Protein AF-A0A8J7JWT0-F1 (afdb_monomer_lite)

Foldseek 3Di:
DCVCVVCLLVPQDDQVPDDPLACLSNLVSLVVCCVSPVPSSV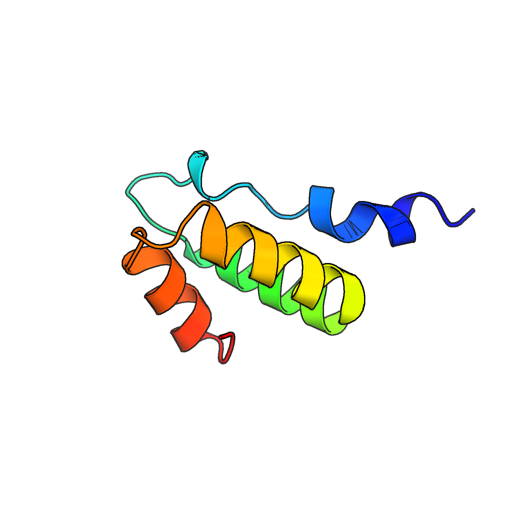VVVVVCCVPVVPSVSNVVSNVVVVHD

Sequence (68 aa):
MNYWKTHLQNFVPKPESASKSDYTVHAKWMVALKELSPQNYETLLAEWRDVHQRRSNLWKAMKQLGLG

Structure (mmCIF, N/CA/C/O backbone):
data_AF-A0A8J7JWT0-F1
#
_entry.id   AF-A0A8J7JWT0-F1
#
loop_
_atom_site.group_PDB
_atom_site.id
_atom_site.type_symbol
_atom_site.label_atom_id
_atom_site.label_alt_id
_atom_site.label_comp_id
_atom_site.label_asym_id
_atom_site.label_entity_id
_atom_site.label_seq_id
_atom_site.pdbx_PDB_ins_code
_atom_site.Cartn_x
_atom_site.Cartn_y
_atom_site.Cartn_z
_atom_site.occupancy
_atom_site.B_iso_or_equiv
_atom_site.auth_seq_id
_atom_site.auth_comp_id
_atom_site.auth_asym_id
_atom_site.auth_atom_id
_atom_site.pdbx_PDB_model_num
ATOM 1 N N . MET A 1 1 ? -1.236 2.290 27.946 1.00 54.53 1 MET A N 1
ATOM 2 C CA . MET A 1 1 ? -0.830 1.179 27.053 1.00 54.53 1 MET A CA 1
ATOM 3 C C . MET A 1 1 ? -1.472 1.330 25.658 1.00 54.53 1 MET A C 1
ATOM 5 O O . MET A 1 1 ? -2.251 0.483 25.258 1.00 54.53 1 MET A O 1
ATOM 9 N N . ASN A 1 2 ? -1.188 2.413 24.915 1.00 72.12 2 ASN A N 1
ATOM 10 C CA . ASN A 1 2 ? -1.723 2.643 23.549 1.00 72.12 2 ASN A CA 1
ATOM 11 C C . ASN A 1 2 ? -0.633 3.011 22.526 1.00 72.12 2 ASN A C 1
ATOM 13 O O . ASN A 1 2 ? -0.939 3.267 21.368 1.00 72.12 2 ASN A O 1
ATOM 17 N N . TYR A 1 3 ? 0.637 3.013 22.946 1.00 71.06 3 TYR A N 1
ATOM 18 C CA . TYR A 1 3 ? 1.757 3.486 22.135 1.00 71.06 3 TYR A CA 1
ATOM 19 C C . TYR A 1 3 ? 1.888 2.739 20.802 1.00 71.06 3 TYR A C 1
ATOM 21 O O . TYR A 1 3 ? 2.160 3.346 19.777 1.00 71.06 3 TYR A O 1
ATOM 29 N N . TRP A 1 4 ? 1.640 1.430 20.776 1.00 72.00 4 TRP A N 1
ATOM 30 C CA . TRP A 1 4 ? 1.723 0.663 19.534 1.00 72.00 4 TRP A CA 1
ATOM 31 C C . TRP A 1 4 ? 0.594 1.013 18.550 1.00 72.00 4 TRP A C 1
ATOM 33 O O . TRP A 1 4 ? 0.846 1.085 17.353 1.00 72.00 4 TRP A O 1
ATOM 43 N N . LYS A 1 5 ? -0.620 1.328 19.034 1.00 73.19 5 LYS A N 1
ATOM 44 C CA . LYS A 1 5 ? -1.766 1.697 18.179 1.00 73.19 5 LYS A CA 1
ATOM 45 C C . LYS A 1 5 ? -1.533 3.005 17.426 1.00 73.19 5 LYS A C 1
ATOM 47 O O . LYS A 1 5 ? -1.934 3.123 16.273 1.00 73.19 5 LYS A O 1
ATOM 52 N N . THR A 1 6 ? -0.854 3.964 18.054 1.00 78.38 6 THR A N 1
ATOM 53 C CA . THR A 1 6 ? -0.521 5.257 17.434 1.00 78.38 6 THR A CA 1
ATOM 54 C C . THR A 1 6 ? 0.661 5.182 16.467 1.00 78.38 6 THR A C 1
ATOM 56 O O . THR A 1 6 ? 0.897 6.137 15.744 1.00 78.38 6 THR A O 1
ATOM 59 N N . HIS A 1 7 ? 1.401 4.068 16.437 1.00 83.50 7 HIS A N 1
ATOM 60 C CA . HIS A 1 7 ? 2.597 3.906 15.601 1.00 83.50 7 HIS A CA 1
ATOM 61 C C . HIS A 1 7 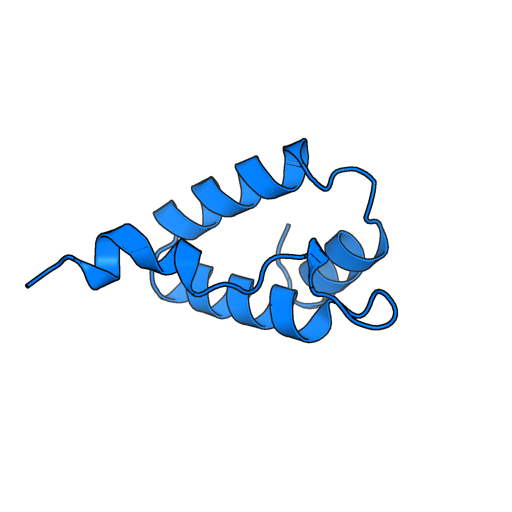? 2.512 2.689 14.663 1.00 83.50 7 HIS A C 1
ATOM 63 O O . HIS A 1 7 ? 3.532 2.256 14.135 1.00 83.50 7 HIS A O 1
ATOM 69 N N . LEU A 1 8 ? 1.313 2.136 14.429 1.00 87.06 8 LEU A N 1
ATOM 70 C CA . LEU A 1 8 ? 1.105 0.942 13.592 1.00 87.06 8 LEU A CA 1
ATOM 71 C C . LEU A 1 8 ? 1.677 1.099 12.172 1.00 87.06 8 LEU A C 1
ATOM 73 O O . LEU A 1 8 ? 2.257 0.157 11.640 1.00 87.06 8 LEU A O 1
ATOM 77 N N . GLN A 1 9 ? 1.587 2.295 11.586 1.00 87.94 9 GLN A N 1
ATOM 78 C CA . GLN A 1 9 ? 2.156 2.585 10.263 1.00 87.94 9 GLN A CA 1
ATOM 79 C C . GLN A 1 9 ? 3.679 2.396 10.192 1.00 87.94 9 GLN A C 1
ATOM 81 O O . GLN A 1 9 ? 4.198 2.029 9.144 1.00 87.94 9 GLN A O 1
ATOM 86 N N . ASN A 1 10 ? 4.398 2.551 11.310 1.00 89.81 10 ASN A N 1
ATOM 87 C CA . ASN A 1 10 ? 5.856 2.399 11.351 1.00 89.81 10 ASN A CA 1
ATOM 88 C C . ASN A 1 10 ? 6.310 0.934 11.249 1.00 89.81 10 ASN A C 1
ATOM 90 O O . ASN A 1 10 ? 7.494 0.676 11.048 1.00 89.81 10 ASN A O 1
ATOM 94 N N . PHE A 1 11 ? 5.385 -0.020 11.393 1.00 91.06 11 PHE A N 1
ATOM 95 C CA . PHE A 1 11 ? 5.655 -1.442 11.182 1.00 91.06 11 PHE A CA 1
ATOM 96 C C . PHE A 1 11 ? 5.515 -1.855 9.713 1.00 91.06 11 PHE A C 1
ATOM 98 O O . PHE A 1 11 ? 5.972 -2.935 9.344 1.00 91.06 11 PHE A O 1
ATOM 105 N N . VAL A 1 12 ? 4.912 -1.010 8.868 1.00 94.62 12 VAL A N 1
ATOM 106 C CA . VAL A 1 12 ? 4.838 -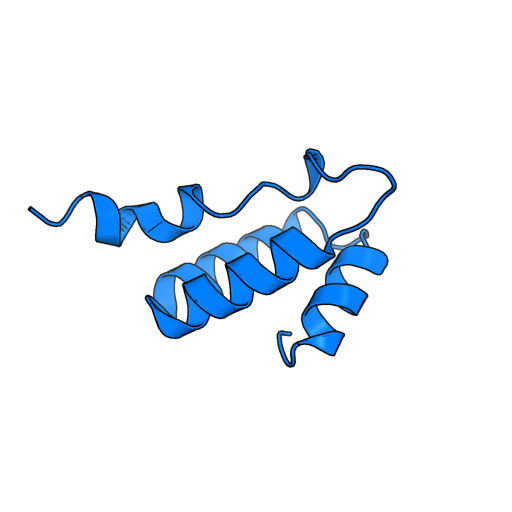1.265 7.430 1.00 94.62 12 VAL A CA 1
ATOM 107 C C . VAL A 1 12 ? 6.235 -1.073 6.831 1.00 94.62 12 VAL A C 1
ATOM 109 O O . VAL A 1 12 ? 6.831 -0.004 6.996 1.00 94.62 12 VAL A O 1
ATOM 112 N N . PRO A 1 13 ? 6.788 -2.078 6.124 1.00 95.00 13 PRO A N 1
ATOM 113 C CA . PRO A 1 13 ? 8.065 -1.931 5.444 1.00 95.00 13 PRO A CA 1
ATOM 114 C C . PRO A 1 13 ? 8.035 -0.750 4.476 1.00 95.00 13 PRO A C 1
ATOM 116 O O . PRO A 1 13 ? 7.065 -0.552 3.746 1.00 95.00 13 PRO A O 1
ATOM 119 N N . LYS A 1 14 ? 9.118 0.023 4.444 1.00 94.31 14 LYS A N 1
ATOM 120 C CA . LYS A 1 14 ? 9.241 1.168 3.542 1.00 94.31 14 LYS A CA 1
ATOM 121 C C . LYS A 1 14 ? 9.458 0.708 2.091 1.00 94.31 14 LYS A C 1
ATOM 123 O O . LYS A 1 14 ? 10.273 -0.192 1.878 1.00 94.31 14 LYS A O 1
ATOM 128 N N . PRO A 1 15 ? 8.783 1.272 1.073 1.00 94.56 15 PRO A N 1
ATOM 129 C CA . PRO A 1 15 ? 8.963 0.868 -0.329 1.00 94.56 15 PRO A CA 1
ATOM 130 C C . PRO A 1 15 ? 10.406 0.969 -0.852 1.00 94.56 15 PRO A C 1
ATOM 132 O O . PRO A 1 15 ? 10.774 0.282 -1.804 1.00 94.56 15 PRO A O 1
ATOM 135 N N . GLU A 1 16 ? 11.259 1.779 -0.233 1.00 93.69 16 GLU A N 1
ATOM 136 C CA . GLU A 1 16 ? 12.683 1.898 -0.556 1.00 93.69 16 GLU A CA 1
ATOM 137 C C . GLU A 1 16 ? 13.488 0.636 -0.236 1.00 93.69 16 GLU A C 1
ATOM 139 O O . GLU A 1 16 ? 14.518 0.416 -0.869 1.00 93.69 16 GLU A O 1
ATOM 144 N N . SER A 1 17 ? 13.026 -0.211 0.691 1.00 91.00 17 SER A N 1
ATOM 145 C CA . SER A 1 17 ? 13.695 -1.476 1.024 1.00 91.00 17 SER A CA 1
ATOM 146 C C . SER A 1 17 ? 13.301 -2.640 0.106 1.00 91.00 17 SER A C 1
ATOM 148 O O . SER A 1 17 ? 13.748 -3.770 0.312 1.00 91.00 17 SER A O 1
ATOM 150 N N . ALA A 1 18 ? 12.465 -2.393 -0.909 1.00 92.06 18 ALA A N 1
ATOM 151 C CA . ALA A 1 18 ? 11.987 -3.427 -1.817 1.00 92.06 18 ALA A CA 1
ATOM 152 C C . ALA A 1 18 ? 13.121 -4.007 -2.681 1.00 92.06 18 ALA A C 1
ATOM 154 O O . ALA A 1 18 ? 13.786 -3.301 -3.443 1.00 92.06 18 ALA A O 1
ATOM 155 N N . SER A 1 19 ? 13.291 -5.329 -2.625 1.00 90.50 19 SER A N 1
ATOM 156 C CA . SER A 1 19 ? 14.196 -6.057 -3.516 1.00 90.50 19 SER A CA 1
ATOM 157 C C . SER A 1 19 ? 13.545 -6.260 -4.882 1.00 90.50 19 SER A C 1
ATOM 159 O O . SER A 1 19 ? 12.363 -6.586 -4.968 1.00 90.50 19 SER A O 1
ATOM 161 N N . LYS A 1 20 ? 14.308 -6.065 -5.966 1.00 92.00 20 LYS A N 1
ATOM 162 C CA . LYS A 1 20 ? 13.865 -6.285 -7.360 1.00 92.00 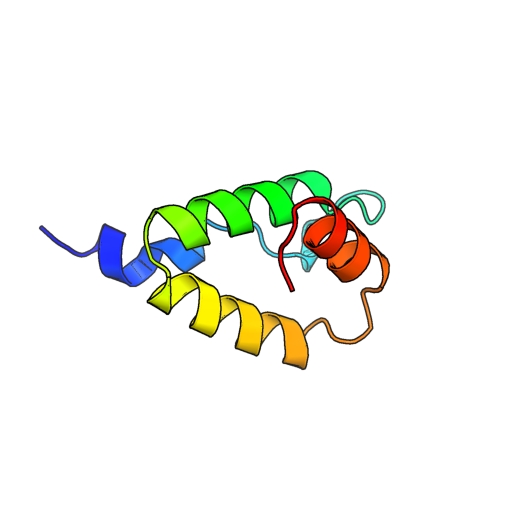20 LYS A CA 1
ATOM 163 C C . LYS A 1 20 ? 12.558 -5.567 -7.742 1.00 92.00 20 LYS A C 1
ATOM 165 O O . LYS A 1 20 ? 11.882 -5.981 -8.678 1.00 92.00 20 LYS A O 1
ATOM 170 N N . SER A 1 21 ? 12.215 -4.472 -7.056 1.00 89.88 21 SER A N 1
ATOM 171 C CA . SER A 1 21 ? 10.928 -3.776 -7.222 1.00 89.88 21 SER A CA 1
ATOM 172 C C . SER A 1 21 ? 9.695 -4.667 -6.991 1.00 89.88 21 SER A C 1
ATOM 174 O O . SER A 1 21 ? 8.643 -4.413 -7.582 1.00 89.88 21 SER A O 1
ATOM 176 N N . ASP A 1 22 ? 9.818 -5.700 -6.155 1.00 94.44 22 ASP A N 1
ATOM 177 C CA . ASP A 1 22 ? 8.690 -6.494 -5.668 1.00 94.44 22 ASP A CA 1
ATOM 178 C C . ASP A 1 22 ? 8.107 -5.844 -4.407 1.00 94.44 22 ASP A C 1
ATOM 180 O O . ASP A 1 22 ? 8.783 -5.707 -3.386 1.00 94.44 22 ASP A O 1
ATOM 184 N N . TYR A 1 23 ? 6.840 -5.441 -4.494 1.00 96.69 23 TYR A N 1
ATOM 185 C CA . TYR A 1 23 ? 6.102 -4.765 -3.424 1.00 96.69 23 TYR A CA 1
ATOM 186 C C . TYR A 1 23 ? 4.976 -5.632 -2.852 1.00 96.69 23 TYR A C 1
ATOM 188 O O . TYR A 1 23 ? 4.092 -5.127 -2.162 1.00 96.69 23 TYR A O 1
ATOM 196 N N . THR A 1 24 ? 4.982 -6.940 -3.125 1.00 96.06 24 THR A N 1
ATOM 197 C CA . THR A 1 24 ? 3.952 -7.873 -2.641 1.00 96.06 24 THR A CA 1
ATOM 198 C C . THR A 1 24 ? 3.846 -7.844 -1.116 1.00 96.06 24 THR A C 1
ATOM 200 O O . THR A 1 24 ? 2.746 -7.849 -0.565 1.00 96.06 24 THR A O 1
ATOM 203 N N . VAL A 1 25 ? 4.985 -7.787 -0.420 1.00 96.25 25 VAL A N 1
ATOM 204 C CA . VAL A 1 25 ? 5.029 -7.708 1.048 1.00 96.25 25 VAL A CA 1
ATOM 205 C C . VAL A 1 25 ? 4.454 -6.378 1.534 1.00 96.25 25 VAL A C 1
ATOM 207 O O . VAL A 1 25 ? 3.605 -6.375 2.420 1.00 96.25 25 VAL A O 1
ATOM 210 N N . HIS A 1 26 ? 4.855 -5.262 0.925 1.00 97.06 26 HIS A N 1
ATOM 211 C CA . HIS A 1 26 ? 4.361 -3.921 1.251 1.00 97.06 26 HIS A CA 1
ATOM 212 C C . HIS A 1 26 ? 2.846 -3.816 1.085 1.00 97.06 26 HIS A C 1
ATOM 214 O O . HIS A 1 26 ? 2.161 -3.343 1.987 1.00 97.06 26 HIS A O 1
ATOM 220 N N . ALA A 1 27 ? 2.311 -4.330 -0.025 1.00 97.31 27 ALA A N 1
ATOM 221 C CA . ALA A 1 27 ? 0.877 -4.338 -0.279 1.00 97.31 27 ALA A CA 1
ATOM 222 C C . ALA A 1 27 ? 0.120 -5.176 0.767 1.00 97.31 27 ALA A C 1
ATOM 224 O O . ALA A 1 27 ? -0.889 -4.720 1.299 1.00 97.31 27 ALA A O 1
ATOM 225 N N . LYS A 1 28 ? 0.634 -6.356 1.145 1.00 97.50 28 LYS A N 1
ATOM 226 C CA . LYS A 1 28 ? 0.043 -7.178 2.222 1.00 97.50 28 LYS A CA 1
ATOM 227 C C . LYS A 1 28 ? 0.044 -6.460 3.574 1.00 97.50 28 LYS A C 1
ATOM 229 O O . LYS A 1 28 ? -0.945 -6.529 4.297 1.00 97.50 28 LYS A O 1
ATOM 234 N N . TRP A 1 29 ? 1.114 -5.738 3.904 1.00 97.44 29 TRP A N 1
ATOM 235 C CA . TRP A 1 29 ? 1.163 -4.927 5.123 1.00 97.44 29 TRP A CA 1
ATOM 236 C C . TRP A 1 29 ? 0.179 -3.758 5.094 1.00 97.44 29 TRP A C 1
ATOM 238 O O . TRP A 1 29 ? -0.415 -3.450 6.123 1.00 97.44 29 TRP A O 1
ATOM 248 N N . MET A 1 30 ? -0.053 -3.149 3.931 1.00 97.12 30 MET A N 1
ATOM 249 C CA . MET A 1 30 ? -1.080 -2.117 3.777 1.00 97.12 30 MET A CA 1
ATOM 250 C C . MET A 1 30 ? -2.501 -2.674 3.945 1.00 97.12 30 MET A C 1
ATOM 252 O O . MET A 1 30 ? -3.339 -1.980 4.517 1.00 97.12 30 MET A O 1
ATOM 256 N N . VAL A 1 31 ? -2.774 -3.922 3.530 1.00 97.75 31 VAL A N 1
ATOM 257 C CA . VAL A 1 31 ? -4.048 -4.608 3.843 1.00 97.75 31 VAL A CA 1
ATOM 258 C C . VAL A 1 31 ? -4.204 -4.751 5.357 1.00 97.75 31 VAL A C 1
ATOM 260 O O . VAL A 1 31 ? -5.194 -4.286 5.916 1.00 97.75 31 VAL A O 1
ATOM 263 N N . ALA A 1 32 ? -3.196 -5.314 6.030 1.00 96.12 32 ALA A N 1
ATOM 264 C CA . ALA A 1 32 ? -3.231 -5.501 7.479 1.00 96.12 32 ALA A CA 1
ATOM 265 C C . ALA A 1 32 ? -3.384 -4.166 8.230 1.00 96.12 32 ALA A C 1
ATOM 267 O O . ALA A 1 32 ? -4.154 -4.067 9.183 1.00 96.12 32 ALA A O 1
ATOM 268 N N . LEU A 1 33 ? -2.695 -3.111 7.781 1.00 95.81 33 LEU A N 1
ATOM 269 C CA . LEU A 1 33 ? -2.829 -1.779 8.365 1.00 95.81 33 LEU A CA 1
ATOM 270 C C . LEU A 1 33 ? -4.250 -1.233 8.190 1.00 95.81 33 LEU A C 1
ATOM 272 O O . LEU A 1 33 ? -4.797 -0.693 9.147 1.00 95.81 33 LEU A O 1
ATOM 276 N N . LYS A 1 34 ? -4.861 -1.406 7.012 1.00 96.19 34 LYS A N 1
ATOM 277 C CA . LYS A 1 34 ? -6.243 -0.984 6.743 1.00 96.19 34 LYS A CA 1
ATOM 278 C C . LYS A 1 34 ? -7.247 -1.692 7.651 1.00 96.19 34 LYS A C 1
ATOM 280 O O . LYS A 1 34 ? -8.157 -1.043 8.156 1.00 96.19 34 LYS A O 1
ATOM 285 N N . GLU A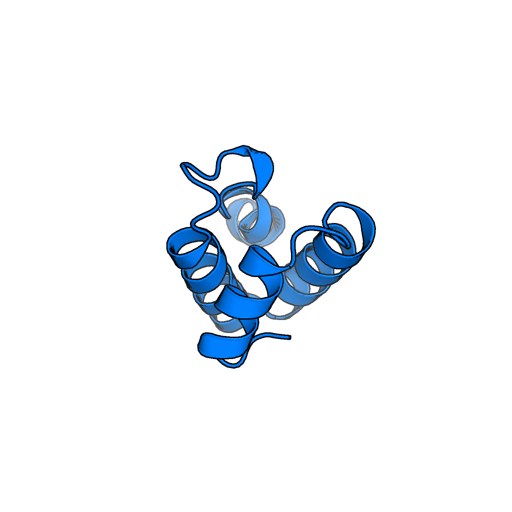 1 35 ? -7.066 -2.991 7.881 1.00 95.06 35 GLU A N 1
ATOM 286 C CA . GLU A 1 35 ? -7.919 -3.788 8.773 1.00 95.06 35 GLU A CA 1
ATOM 287 C C . GLU A 1 35 ? -7.775 -3.372 10.244 1.00 95.06 35 GLU A C 1
ATOM 289 O O . GLU A 1 35 ? -8.770 -3.261 10.959 1.00 95.06 35 GLU A O 1
ATOM 294 N N . LEU A 1 36 ? -6.547 -3.112 10.702 1.00 93.19 36 LEU A N 1
ATOM 295 C CA . LEU A 1 36 ? -6.266 -2.776 12.102 1.00 93.19 36 LEU A CA 1
ATOM 296 C C . LEU A 1 36 ? -6.538 -1.305 12.441 1.00 93.19 36 LEU A C 1
ATOM 298 O O . LEU A 1 36 ? -6.918 -0.983 13.568 1.00 93.19 36 LEU A O 1
ATOM 302 N N . SER A 1 37 ? -6.275 -0.399 11.501 1.00 93.88 37 SER A N 1
ATOM 303 C CA . SER A 1 37 ? -6.398 1.045 11.685 1.00 93.88 37 SER A CA 1
ATOM 304 C C . SER A 1 37 ? -6.574 1.760 10.336 1.00 93.88 37 SER A C 1
ATOM 306 O O . SER A 1 37 ? -5.591 2.197 9.726 1.00 93.88 37 SER A O 1
ATOM 308 N N . PRO A 1 38 ? -7.828 1.968 9.890 1.00 94.00 38 PRO A N 1
ATOM 309 C CA . PRO A 1 38 ? -8.118 2.705 8.660 1.00 94.00 38 PRO A CA 1
ATOM 310 C C . PRO A 1 38 ? -7.505 4.112 8.640 1.00 94.00 38 PRO A C 1
ATOM 312 O O . PRO A 1 38 ? -7.034 4.567 7.607 1.00 94.00 38 PRO A O 1
ATOM 315 N N . GLN A 1 39 ? -7.441 4.789 9.792 1.00 93.06 39 GLN A N 1
ATOM 316 C CA . GLN A 1 39 ? -6.863 6.131 9.894 1.00 93.06 39 GLN A CA 1
ATOM 317 C C . GLN A 1 39 ? -5.355 6.151 9.592 1.00 93.06 39 GLN A C 1
ATOM 319 O O . GLN A 1 39 ? -4.882 7.003 8.836 1.00 93.06 39 GLN A O 1
ATOM 324 N N . ASN A 1 40 ? -4.597 5.209 10.161 1.00 94.19 40 ASN A N 1
ATOM 325 C CA . ASN A 1 40 ? -3.161 5.103 9.901 1.00 94.19 40 ASN A CA 1
ATOM 326 C C . ASN A 1 40 ? -2.898 4.645 8.459 1.00 94.19 40 ASN A C 1
ATOM 328 O O . ASN A 1 40 ? -1.926 5.081 7.847 1.00 94.19 40 ASN A O 1
ATOM 332 N N . TYR A 1 41 ? -3.780 3.808 7.903 1.00 96.06 41 TYR A N 1
ATOM 333 C CA . TYR A 1 41 ? -3.743 3.433 6.491 1.00 96.06 41 TYR A CA 1
ATOM 334 C C . TYR A 1 41 ? -3.899 4.645 5.569 1.00 96.06 41 TYR A C 1
ATOM 336 O O . TYR A 1 41 ? -3.043 4.841 4.713 1.00 96.06 41 TYR A O 1
ATOM 344 N N . GLU A 1 42 ? -4.929 5.478 5.754 1.00 95.56 42 GLU A N 1
ATOM 345 C CA . GLU A 1 42 ? -5.139 6.668 4.913 1.00 95.56 42 GLU A CA 1
ATOM 346 C C . GLU A 1 42 ? -3.972 7.657 5.030 1.00 95.56 42 GLU A C 1
ATOM 348 O O . GLU A 1 42 ? -3.513 8.210 4.031 1.00 95.56 42 GLU A O 1
ATOM 353 N N . THR A 1 43 ? -3.434 7.820 6.243 1.00 95.06 43 THR A N 1
ATOM 354 C CA . THR A 1 43 ? -2.264 8.675 6.496 1.00 95.06 43 THR A CA 1
ATOM 355 C C . THR A 1 43 ? -1.039 8.180 5.723 1.00 95.06 43 THR A C 1
ATOM 357 O O . THR A 1 43 ? -0.415 8.947 4.989 1.00 95.06 43 THR A O 1
ATOM 360 N N . LEU A 1 44 ? -0.717 6.888 5.839 1.00 96.00 44 LEU A N 1
ATOM 361 C CA . LEU A 1 44 ? 0.430 6.296 5.150 1.00 96.00 44 LEU A CA 1
ATOM 362 C C . LEU A 1 44 ? 0.220 6.232 3.630 1.00 96.00 44 LEU A C 1
ATOM 364 O O . LEU A 1 44 ? 1.166 6.410 2.865 1.00 96.00 44 LEU A O 1
ATOM 368 N N . LEU A 1 45 ? -1.016 6.010 3.173 1.00 96.75 45 LEU A N 1
ATOM 369 C CA . LEU A 1 45 ? -1.360 6.009 1.753 1.00 96.75 45 LEU A CA 1
ATOM 370 C C . LEU A 1 45 ? -1.138 7.389 1.128 1.00 96.75 45 LEU A C 1
ATOM 372 O O . LEU A 1 45 ? -0.579 7.466 0.033 1.00 96.75 45 LEU A O 1
ATOM 376 N N . ALA A 1 46 ? -1.547 8.462 1.809 1.00 96.06 46 ALA A N 1
ATOM 377 C CA . ALA A 1 46 ? -1.293 9.830 1.364 1.00 96.06 46 ALA A CA 1
ATOM 378 C C . ALA A 1 46 ? 0.215 10.113 1.268 1.00 96.06 46 ALA A C 1
ATOM 380 O O . ALA A 1 46 ? 0.685 10.550 0.219 1.00 96.06 46 ALA A O 1
ATOM 381 N N . GLU A 1 47 ? 0.986 9.750 2.298 1.00 95.88 47 GLU A N 1
ATOM 382 C CA . GLU A 1 47 ? 2.450 9.878 2.285 1.00 95.88 47 GLU A CA 1
ATOM 383 C C . GLU A 1 47 ? 3.075 9.114 1.106 1.00 95.88 47 GLU A C 1
ATOM 385 O O . GLU A 1 47 ? 3.889 9.655 0.355 1.00 95.88 47 GLU A O 1
ATOM 390 N N . TRP A 1 48 ? 2.663 7.864 0.881 1.00 96.31 48 TRP A N 1
ATOM 391 C CA . TRP A 1 48 ? 3.181 7.065 -0.229 1.00 96.31 48 TRP A CA 1
ATOM 392 C C . TRP A 1 48 ? 2.798 7.644 -1.589 1.00 96.31 48 TRP A C 1
ATOM 394 O O . TRP A 1 48 ? 3.598 7.546 -2.521 1.00 96.31 48 TRP A O 1
ATOM 404 N N . ARG A 1 49 ? 1.614 8.253 -1.732 1.00 95.94 49 ARG A N 1
ATOM 405 C CA . ARG A 1 49 ? 1.208 8.900 -2.990 1.00 95.94 49 ARG A CA 1
ATOM 406 C C . ARG A 1 49 ? 2.155 10.039 -3.350 1.00 95.94 49 ARG A C 1
ATOM 408 O O . ARG A 1 49 ? 2.540 10.125 -4.513 1.00 95.94 49 ARG A O 1
ATOM 415 N N . ASP A 1 50 ? 2.610 10.815 -2.373 1.00 96.00 50 ASP A N 1
ATOM 416 C CA . ASP A 1 50 ? 3.539 11.924 -2.605 1.00 96.00 50 ASP A CA 1
ATOM 417 C C . ASP A 1 50 ? 4.976 11.431 -2.842 1.00 96.00 50 ASP A C 1
ATOM 419 O O . ASP A 1 50 ? 5.612 11.763 -3.854 1.00 96.00 50 ASP A O 1
ATOM 423 N N . VAL A 1 51 ? 5.483 10.579 -1.946 1.00 96.50 51 VAL A N 1
ATOM 424 C CA . VAL A 1 51 ? 6.892 10.142 -1.937 1.00 96.50 51 VAL A CA 1
ATOM 425 C C . VAL A 1 51 ? 7.176 9.081 -3.011 1.00 96.50 51 VAL A C 1
ATOM 427 O O . VAL A 1 51 ? 8.284 8.996 -3.552 1.00 96.50 51 VAL A O 1
ATOM 430 N N . HIS A 1 52 ? 6.192 8.253 -3.364 1.00 95.38 52 HIS A N 1
ATOM 431 C CA . HIS A 1 52 ? 6.359 7.097 -4.255 1.00 95.38 52 HIS A CA 1
ATOM 432 C C . HIS A 1 52 ? 5.507 7.154 -5.523 1.00 95.38 52 HIS A C 1
ATOM 434 O O . HIS A 1 52 ? 5.323 6.130 -6.188 1.00 95.38 52 HIS A O 1
ATOM 440 N N . GLN A 1 53 ? 5.072 8.347 -5.937 1.00 94.25 53 GLN A N 1
ATOM 441 C CA . GLN A 1 53 ? 4.256 8.566 -7.140 1.00 94.25 53 GLN A CA 1
ATOM 442 C C . GLN A 1 53 ? 4.750 7.809 -8.395 1.00 94.25 53 GLN A C 1
ATOM 444 O O . GLN A 1 53 ? 3.946 7.269 -9.149 1.00 94.25 53 GLN A O 1
ATOM 449 N N . ARG A 1 54 ? 6.074 7.688 -8.607 1.00 94.69 54 ARG A N 1
ATOM 450 C CA . ARG A 1 54 ? 6.662 7.049 -9.808 1.00 94.69 54 ARG A CA 1
ATOM 451 C C . ARG A 1 54 ? 6.853 5.529 -9.705 1.00 94.69 54 ARG A C 1
ATOM 453 O O . ARG A 1 54 ? 7.255 4.905 -10.686 1.00 94.69 54 ARG A O 1
ATOM 460 N N . ARG A 1 55 ? 6.590 4.903 -8.551 1.00 95.12 55 ARG A N 1
ATOM 461 C CA . ARG A 1 55 ? 6.771 3.451 -8.350 1.00 95.12 55 ARG A CA 1
ATOM 462 C C . ARG A 1 55 ? 5.562 2.679 -8.892 1.00 95.12 55 ARG A C 1
ATOM 464 O O . ARG A 1 55 ? 4.768 2.139 -8.134 1.00 95.12 55 ARG A O 1
ATOM 471 N N . SER A 1 56 ? 5.420 2.594 -10.213 1.00 95.38 56 SER A N 1
ATOM 472 C CA . SER A 1 56 ? 4.282 1.919 -10.868 1.00 95.38 56 SER A CA 1
ATOM 473 C C . SER A 1 56 ? 4.041 0.482 -10.374 1.00 95.38 56 SER A C 1
ATOM 475 O O . SER A 1 56 ? 2.894 0.086 -10.170 1.00 95.38 56 SER A O 1
ATOM 477 N N . ASN A 1 57 ? 5.106 -0.282 -10.110 1.00 96.62 57 ASN A N 1
ATOM 478 C CA . ASN A 1 57 ? 5.009 -1.647 -9.580 1.00 96.62 57 ASN A CA 1
ATOM 479 C C . ASN A 1 57 ? 4.439 -1.704 -8.151 1.00 96.62 57 ASN A C 1
ATOM 481 O O . ASN A 1 57 ? 3.738 -2.661 -7.831 1.00 96.62 57 ASN A O 1
ATOM 485 N N . LEU A 1 58 ? 4.677 -0.681 -7.319 1.00 97.12 58 LEU A N 1
ATOM 486 C CA . LEU A 1 58 ? 4.066 -0.565 -5.990 1.00 97.12 58 LEU A CA 1
ATOM 487 C C . LEU A 1 58 ? 2.551 -0.413 -6.128 1.00 97.12 58 LEU A C 1
ATOM 489 O O . LEU A 1 58 ? 1.788 -1.184 -5.553 1.00 97.12 58 LEU A O 1
ATOM 493 N N . TRP A 1 59 ? 2.116 0.535 -6.957 1.00 97.62 59 TRP A N 1
ATOM 494 C CA . TRP A 1 59 ? 0.695 0.802 -7.179 1.00 97.62 59 TRP A CA 1
ATOM 495 C C . TRP A 1 59 ? -0.025 -0.371 -7.843 1.00 97.62 59 TRP A C 1
ATOM 497 O O . TRP A 1 59 ? -1.168 -0.669 -7.504 1.00 97.62 59 TRP A O 1
ATOM 507 N N . LYS A 1 60 ? 0.657 -1.094 -8.737 1.00 97.50 60 LYS A N 1
ATOM 508 C CA . LYS A 1 60 ? 0.142 -2.341 -9.311 1.00 97.50 60 LYS A CA 1
ATOM 509 C C . LYS A 1 60 ? -0.073 -3.410 -8.234 1.00 97.50 60 LYS A C 1
ATOM 511 O O . LYS A 1 60 ? -1.140 -4.019 -8.222 1.00 97.50 60 LYS A O 1
ATOM 516 N N . ALA A 1 61 ? 0.895 -3.612 -7.337 1.00 97.38 61 ALA A N 1
ATOM 517 C CA . ALA A 1 61 ? 0.781 -4.577 -6.241 1.00 97.38 61 ALA A CA 1
ATOM 518 C C . ALA A 1 61 ? -0.344 -4.204 -5.259 1.00 97.38 61 ALA A C 1
ATOM 520 O O . ALA A 1 61 ? -1.137 -5.062 -4.878 1.00 97.38 61 ALA A O 1
ATOM 521 N N . MET A 1 62 ? -0.471 -2.919 -4.912 1.00 97.75 62 MET A N 1
ATOM 522 C CA . MET A 1 62 ? -1.577 -2.398 -4.096 1.00 97.75 62 MET A CA 1
ATOM 523 C C . MET A 1 62 ? -2.936 -2.689 -4.752 1.00 97.75 62 MET A C 1
ATOM 525 O O . MET A 1 62 ? -3.806 -3.310 -4.139 1.00 97.75 62 MET A O 1
ATOM 529 N N . LYS A 1 63 ? -3.087 -2.340 -6.037 1.00 97.62 63 LYS A N 1
ATOM 530 C CA . LYS A 1 63 ? -4.329 -2.544 -6.796 1.00 97.62 63 LYS A CA 1
ATOM 531 C C . LYS A 1 63 ? -4.730 -4.016 -6.900 1.00 97.62 63 LYS A C 1
ATOM 533 O O . LYS A 1 63 ? -5.917 -4.324 -6.840 1.00 97.62 63 LYS A O 1
ATOM 538 N N . GLN A 1 64 ? -3.764 -4.929 -7.033 1.00 97.62 64 GLN A N 1
ATOM 539 C CA . GLN A 1 64 ? -4.020 -6.376 -7.054 1.00 97.62 64 GLN A CA 1
ATOM 540 C C . GLN A 1 64 ? -4.673 -6.893 -5.765 1.00 97.62 64 GLN A C 1
ATOM 542 O O . GLN A 1 64 ? -5.372 -7.900 -5.813 1.00 97.62 64 GLN A O 1
ATOM 547 N N . LEU A 1 65 ? -4.480 -6.201 -4.640 1.00 96.88 65 LEU A N 1
ATOM 548 C CA . LEU A 1 65 ? -5.091 -6.529 -3.351 1.00 96.88 65 LEU A CA 1
ATOM 549 C C . LEU A 1 65 ? -6.310 -5.650 -3.022 1.00 96.88 65 LEU A C 1
ATOM 551 O O . LEU A 1 65 ? -6.751 -5.622 -1.877 1.00 96.88 65 LEU A O 1
ATOM 555 N N . GLY A 1 66 ? -6.853 -4.912 -3.997 1.00 95.25 66 GLY A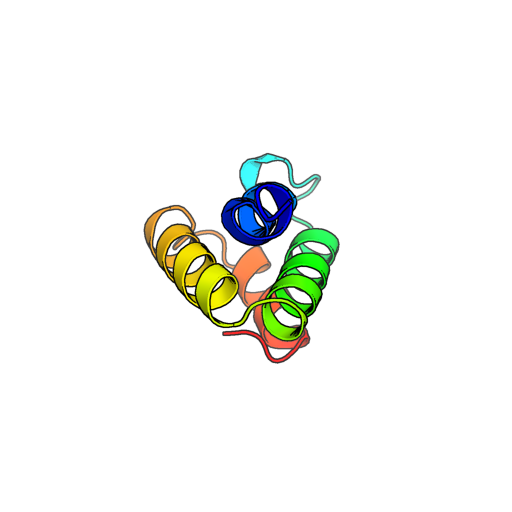 N 1
ATOM 556 C CA . GLY A 1 66 ? -7.997 -4.021 -3.773 1.00 95.25 66 GLY A CA 1
ATOM 557 C C . GLY A 1 66 ? -7.662 -2.781 -2.936 1.00 95.25 66 GLY A C 1
ATOM 558 O O . GLY A 1 66 ? -8.552 -2.176 -2.339 1.00 95.25 66 GLY A O 1
ATOM 559 N N . LEU A 1 67 ? -6.381 -2.410 -2.875 1.00 92.38 67 LEU A N 1
ATOM 560 C CA . LEU A 1 67 ? -5.906 -1.181 -2.251 1.00 92.38 67 LEU A CA 1
ATOM 561 C C . LEU A 1 67 ? -5.678 -0.116 -3.324 1.00 92.38 67 LEU A C 1
ATOM 563 O O . LEU A 1 67 ? -5.207 -0.425 -4.421 1.00 92.38 67 LEU A O 1
ATOM 567 N N . GLY A 1 68 ? -5.953 1.143 -3.003 1.00 78.06 68 GLY A N 1
ATOM 568 C CA . GLY A 1 68 ? -5.801 2.234 -3.959 1.00 78.06 68 GLY A CA 1
ATOM 569 C C . GLY A 1 68 ? -6.645 3.422 -3.591 1.00 78.06 68 GLY A C 1
ATOM 570 O O . GLY A 1 68 ? -7.866 3.235 -3.422 1.00 78.06 68 GLY A O 1
#

pLDDT: mean 92.35, std 7.97, range [54.53, 97.75]

Secondary structure (DSSP, 8-state):
--TTGGGGGGGSPPGGG-GGG--HHHHHHHHHHHHH-HHHHHHHHHHHHHHSTT-HHHHHHHHHTT--

Radius of gyration: 11.61 Å; chains: 1; bounding box: 22×20×38 Å